Protein AF-A0A521SHN3-F1 (afdb_monomer_lite)

Radius of gyration: 13.23 Å; chains: 1; bounding box: 31×20×36 Å

Structure (mmCIF, N/CA/C/O backbone):
data_AF-A0A521SHN3-F1
#
_entry.id   AF-A0A521SHN3-F1
#
loop_
_atom_site.group_PDB
_atom_site.id
_atom_site.type_symbol
_atom_site.label_atom_id
_atom_site.label_alt_id
_atom_site.label_comp_id
_atom_site.label_asym_id
_atom_site.label_entity_id
_atom_site.label_seq_id
_atom_site.pdbx_PDB_ins_code
_atom_site.Cartn_x
_atom_site.Cartn_y
_atom_site.Cartn_z
_atom_site.occupancy
_atom_site.B_iso_or_equiv
_atom_site.auth_seq_id
_atom_site.auth_comp_id
_atom_site.auth_asym_id
_atom_site.auth_atom_id
_atom_site.pdbx_PDB_model_num
ATOM 1 N N . MET A 1 1 ? -15.428 4.166 7.696 1.00 87.31 1 MET A N 1
ATOM 2 C CA . MET A 1 1 ? -14.764 2.843 7.685 1.00 87.31 1 MET A CA 1
ATOM 3 C C . MET A 1 1 ? -14.413 2.333 9.085 1.00 87.31 1 MET A C 1
ATOM 5 O O . MET A 1 1 ? -13.669 1.365 9.194 1.00 87.31 1 MET A O 1
ATOM 9 N N . SER A 1 2 ? -14.987 2.904 10.149 1.00 93.06 2 SER A N 1
ATOM 10 C CA . SER A 1 2 ? -14.829 2.414 11.522 1.00 93.06 2 SER A CA 1
ATOM 11 C C . SER A 1 2 ? -15.112 0.916 11.655 1.00 93.06 2 SER A C 1
ATOM 13 O O . SER A 1 2 ? -16.097 0.423 11.109 1.00 93.06 2 SER A O 1
ATOM 15 N N . GLY A 1 3 ? -14.242 0.207 12.378 1.00 92.56 3 GLY A N 1
ATOM 16 C CA . GLY A 1 3 ? -14.359 -1.235 12.631 1.00 92.56 3 GLY A CA 1
ATOM 17 C C . GLY A 1 3 ? -13.769 -2.138 11.543 1.00 92.56 3 GLY A C 1
ATOM 18 O O . GLY A 1 3 ? -13.658 -3.341 11.763 1.00 92.56 3 GLY A O 1
ATOM 19 N N . LEU A 1 4 ? -13.344 -1.587 10.400 1.00 96.94 4 LEU A N 1
ATOM 20 C CA . LEU A 1 4 ? -12.669 -2.363 9.361 1.00 96.94 4 LEU A CA 1
ATOM 21 C C . LEU A 1 4 ? -11.161 -2.420 9.597 1.00 96.94 4 LEU A C 1
ATOM 23 O O . LEU A 1 4 ? -10.524 -1.413 9.912 1.00 96.94 4 LEU A O 1
ATOM 27 N N . THR A 1 5 ? -10.603 -3.605 9.373 1.00 96.88 5 THR A N 1
ATOM 28 C CA . THR A 1 5 ? -9.161 -3.841 9.309 1.00 96.88 5 THR A CA 1
ATOM 29 C C . THR A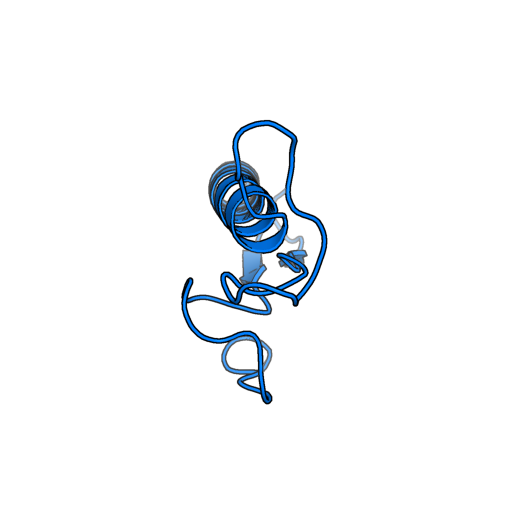 1 5 ? -8.777 -4.079 7.856 1.00 96.88 5 THR A C 1
ATOM 31 O O . THR A 1 5 ? -9.364 -4.937 7.201 1.00 96.88 5 THR A O 1
ATOM 34 N N . VAL A 1 6 ? -7.825 -3.303 7.339 1.00 95.19 6 VAL A N 1
ATOM 35 C CA . VAL A 1 6 ? -7.437 -3.317 5.924 1.00 95.19 6 VAL A CA 1
ATOM 36 C C . VAL A 1 6 ? -5.938 -3.564 5.802 1.00 95.19 6 VAL A C 1
ATOM 38 O O . VAL A 1 6 ? -5.135 -2.844 6.393 1.00 95.19 6 VAL A O 1
ATOM 41 N N . ALA A 1 7 ? -5.565 -4.556 5.000 1.00 95.56 7 ALA A N 1
ATOM 42 C CA . ALA A 1 7 ? -4.192 -4.758 4.562 1.00 95.56 7 ALA A CA 1
ATOM 43 C C . ALA A 1 7 ? -3.953 -4.012 3.242 1.00 95.56 7 ALA A C 1
ATOM 45 O O . ALA A 1 7 ? -4.736 -4.143 2.302 1.00 95.56 7 ALA A O 1
ATOM 46 N N . VAL A 1 8 ? -2.872 -3.240 3.169 1.00 95.12 8 VAL A N 1
ATOM 47 C CA . VAL A 1 8 ? -2.425 -2.543 1.960 1.00 95.12 8 VAL A CA 1
ATOM 48 C C . VAL A 1 8 ? -1.046 -3.067 1.582 1.00 95.12 8 VAL A C 1
ATOM 50 O O . VAL A 1 8 ? -0.090 -2.912 2.339 1.00 95.12 8 VAL A O 1
ATOM 53 N N . ASP A 1 9 ? -0.938 -3.663 0.400 1.00 94.25 9 ASP A N 1
ATOM 54 C CA . ASP A 1 9 ? 0.309 -4.235 -0.105 1.00 94.25 9 ASP A CA 1
ATOM 55 C C . ASP A 1 9 ? 0.922 -3.343 -1.199 1.00 94.25 9 ASP A C 1
ATOM 57 O O . ASP A 1 9 ? 0.450 -3.353 -2.339 1.00 94.25 9 ASP A O 1
ATOM 61 N N . PRO A 1 10 ? 1.933 -2.508 -0.887 1.00 93.12 10 PRO A N 1
ATOM 62 C CA . PRO A 1 10 ? 2.679 -1.786 -1.909 1.00 93.12 10 PRO A CA 1
ATOM 63 C C . PRO A 1 10 ? 3.642 -2.737 -2.627 1.00 93.12 10 PRO A C 1
ATOM 65 O O . PRO A 1 10 ? 4.815 -2.853 -2.248 1.00 93.12 10 PRO A O 1
ATOM 68 N N . GLY A 1 11 ? 3.132 -3.375 -3.681 1.00 91.50 11 GLY A N 1
ATOM 69 C CA . GLY A 1 11 ? 3.873 -4.331 -4.497 1.00 91.50 11 GLY A CA 1
ATOM 70 C C . GLY A 1 11 ? 5.179 -3.768 -5.062 1.00 91.50 11 GLY A C 1
ATOM 71 O O . GLY A 1 11 ? 5.275 -2.569 -5.352 1.00 91.50 11 GLY A O 1
ATOM 72 N N . HIS A 1 12 ? 6.150 -4.668 -5.237 1.00 91.62 12 HIS A N 1
ATOM 73 C CA . HIS A 1 12 ? 7.524 -4.411 -5.686 1.00 91.62 12 HIS A CA 1
ATOM 74 C C . HIS A 1 12 ? 8.358 -3.509 -4.757 1.00 91.62 12 HIS A C 1
ATOM 76 O O . HIS A 1 12 ? 7.847 -2.732 -3.942 1.00 91.62 12 HIS A O 1
ATOM 82 N N . SER A 1 13 ? 9.684 -3.618 -4.862 1.00 86.62 13 SER A N 1
ATOM 83 C CA . SER A 1 13 ? 10.648 -2.760 -4.167 1.00 86.62 13 SER A CA 1
ATOM 84 C C . SER A 1 13 ? 11.092 -1.563 -5.010 1.00 86.62 13 SER A C 1
ATOM 86 O O . SER A 1 13 ? 10.710 -1.374 -6.162 1.00 86.62 13 SER A O 1
ATOM 88 N N . ARG A 1 14 ? 11.954 -0.728 -4.422 1.00 84.94 14 ARG A N 1
ATOM 89 C CA . ARG A 1 14 ? 12.683 0.322 -5.144 1.00 84.94 14 ARG A CA 1
ATOM 90 C C . ARG A 1 14 ? 13.942 -0.208 -5.855 1.00 84.94 14 ARG A C 1
ATOM 92 O O . ARG A 1 14 ? 14.759 0.586 -6.314 1.00 84.94 14 ARG A O 1
ATOM 99 N N . GLN A 1 15 ? 14.147 -1.523 -5.900 1.00 86.12 15 GLN A N 1
ATOM 100 C CA . GLN A 1 15 ? 15.295 -2.129 -6.562 1.00 86.12 15 GLN A CA 1
ATOM 101 C C . GLN A 1 15 ? 15.092 -2.130 -8.080 1.00 86.12 15 GLN A C 1
ATOM 103 O O . GLN A 1 15 ? 14.037 -2.502 -8.587 1.00 86.12 15 GLN A O 1
ATOM 108 N N . ILE A 1 16 ? 16.123 -1.724 -8.823 1.00 85.25 16 ILE A N 1
ATOM 109 C CA . ILE A 1 16 ? 16.112 -1.814 -10.286 1.00 85.25 16 ILE A CA 1
ATOM 110 C C . ILE A 1 16 ? 16.015 -3.291 -10.686 1.00 85.25 16 ILE A C 1
ATOM 112 O O . ILE A 1 16 ? 16.789 -4.113 -10.198 1.00 85.25 16 ILE A O 1
ATOM 116 N N . GLY A 1 17 ? 15.084 -3.607 -11.585 1.00 86.31 17 GLY A N 1
ATOM 117 C CA . GLY A 1 17 ? 14.813 -4.975 -12.037 1.00 86.31 17 GLY A CA 1
ATOM 118 C C . GLY A 1 17 ? 13.760 -5.723 -11.213 1.00 86.31 17 GLY A C 1
ATOM 119 O O . GLY A 1 17 ? 13.384 -6.824 -11.602 1.00 86.31 17 GLY A O 1
ATOM 120 N N . ASP A 1 18 ? 13.254 -5.134 -10.125 1.00 84.69 18 ASP A N 1
ATOM 121 C CA . ASP A 1 18 ? 12.088 -5.633 -9.390 1.00 84.69 18 ASP A CA 1
ATOM 122 C C . ASP A 1 18 ? 10.846 -4.800 -9.744 1.00 84.69 18 ASP A C 1
ATOM 124 O O . ASP A 1 18 ? 10.608 -3.724 -9.193 1.00 84.69 18 ASP A O 1
ATOM 128 N N . GLY A 1 19 ? 10.077 -5.300 -10.713 1.00 89.31 19 GLY A N 1
ATOM 129 C CA . GLY A 1 19 ? 8.924 -4.613 -11.294 1.00 89.31 19 GLY A CA 1
ATOM 130 C C . GLY A 1 19 ? 9.271 -3.792 -12.538 1.00 89.31 19 GLY A C 1
ATOM 131 O O . GLY A 1 19 ? 10.323 -3.956 -13.163 1.00 89.31 19 GLY A O 1
ATOM 132 N N . THR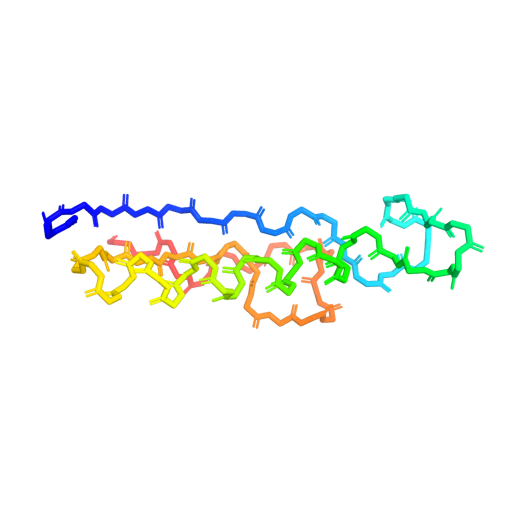 A 1 20 ? 8.352 -2.912 -12.923 1.00 94.38 20 THR A N 1
ATOM 133 C CA . THR A 1 20 ? 8.431 -2.125 -14.160 1.00 94.38 20 THR A CA 1
ATOM 134 C C . THR A 1 20 ? 9.104 -0.769 -13.936 1.00 94.38 20 THR A C 1
ATOM 136 O O . THR A 1 20 ? 8.929 -0.129 -12.899 1.00 94.38 20 THR A O 1
ATOM 139 N N . ALA A 1 21 ? 9.837 -0.279 -14.938 1.00 94.56 21 ALA A N 1
ATOM 140 C CA . ALA A 1 21 ? 10.289 1.109 -14.999 1.00 94.56 21 ALA A CA 1
ATOM 141 C C . ALA A 1 21 ? 9.506 1.867 -16.079 1.00 94.56 21 ALA A C 1
ATOM 143 O O . ALA A 1 21 ? 9.421 1.425 -17.225 1.00 94.56 21 ALA A O 1
ATOM 144 N N . GLY A 1 22 ? 8.930 3.013 -15.716 1.00 90.00 22 GLY A N 1
ATOM 145 C CA . GLY A 1 22 ? 8.254 3.892 -16.669 1.00 90.00 22 GLY A CA 1
ATOM 146 C C . GLY A 1 22 ? 9.236 4.619 -17.601 1.00 90.00 22 GLY A C 1
ATOM 147 O O . GLY A 1 22 ? 10.438 4.651 -17.329 1.00 90.00 22 GLY A O 1
ATOM 148 N N . PRO A 1 23 ? 8.748 5.293 -18.659 1.00 92.31 23 PRO A N 1
ATOM 149 C CA . PRO A 1 23 ? 9.605 5.969 -19.641 1.00 92.31 23 PRO A CA 1
ATOM 150 C C . PRO A 1 23 ? 10.496 7.075 -19.051 1.00 92.31 23 PRO A C 1
ATOM 152 O O . PRO A 1 23 ? 11.526 7.412 -19.622 1.00 92.31 23 PRO A O 1
ATOM 155 N N . GLN A 1 24 ? 10.111 7.638 -17.902 1.00 92.19 24 GLN A N 1
ATOM 156 C CA . GLN A 1 24 ? 10.879 8.648 -17.164 1.00 92.19 24 GLN A CA 1
ATOM 157 C C . GLN A 1 24 ? 11.786 8.042 -16.075 1.00 92.19 24 GLN A C 1
ATOM 159 O O . GLN A 1 24 ? 12.333 8.775 -15.256 1.00 92.19 24 GLN A O 1
ATOM 164 N N . GLY A 1 25 ? 11.916 6.712 -16.017 1.00 90.56 25 GLY A N 1
ATOM 165 C CA . GLY A 1 25 ? 12.723 6.009 -15.015 1.00 90.56 25 GLY A 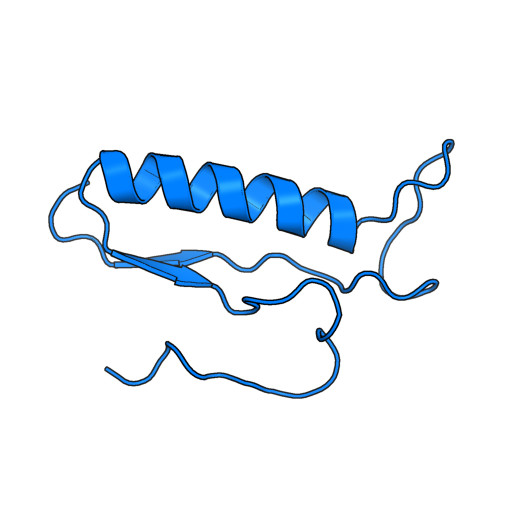CA 1
ATOM 166 C C . GLY A 1 25 ? 12.059 5.866 -13.642 1.00 90.56 25 GLY A C 1
ATOM 167 O O . GLY A 1 25 ? 12.718 5.473 -12.683 1.00 90.56 25 GLY A O 1
ATOM 168 N N . ILE A 1 26 ? 10.762 6.170 -13.521 1.00 91.75 26 ILE A N 1
ATOM 169 C CA . ILE A 1 26 ? 10.014 5.934 -12.280 1.00 91.75 26 ILE A CA 1
ATOM 170 C C . ILE A 1 26 ? 9.840 4.427 -12.098 1.00 91.75 26 ILE A C 1
ATOM 172 O O . ILE A 1 26 ? 9.270 3.761 -12.962 1.00 91.75 26 ILE A O 1
ATOM 176 N N . LEU A 1 27 ? 10.312 3.911 -10.966 1.00 94.38 27 LEU A N 1
ATOM 177 C CA . LEU A 1 27 ? 10.186 2.502 -10.608 1.00 94.38 27 LEU A CA 1
ATOM 178 C C . LEU A 1 27 ? 8.796 2.215 -10.033 1.00 94.38 27 LEU A C 1
ATOM 180 O O . LEU A 1 27 ? 8.298 2.957 -9.180 1.00 94.38 27 LEU A O 1
ATOM 184 N N . GLU A 1 28 ? 8.197 1.109 -10.461 1.00 94.75 28 GLU A N 1
ATOM 185 C CA . GLU A 1 28 ? 6.880 0.647 -10.028 1.00 94.75 28 GLU A CA 1
ATOM 186 C C . GLU A 1 28 ? 6.760 0.572 -8.501 1.00 94.75 28 GLU A C 1
ATOM 188 O O . GLU A 1 28 ? 5.847 1.168 -7.930 1.00 94.75 28 GLU A O 1
ATOM 193 N N . GLY A 1 29 ? 7.714 -0.062 -7.813 1.00 93.19 29 GLY A N 1
ATOM 194 C CA . GLY A 1 29 ? 7.654 -0.185 -6.355 1.00 93.19 29 GLY A CA 1
ATOM 195 C C . GLY A 1 29 ? 7.796 1.146 -5.605 1.00 93.19 29 GLY A C 1
ATOM 196 O O . GLY A 1 29 ? 7.312 1.270 -4.474 1.00 93.19 29 GLY A O 1
ATOM 197 N N . GLU A 1 30 ? 8.389 2.178 -6.223 1.00 92.94 30 GLU A N 1
ATOM 198 C CA . GLU A 1 30 ? 8.374 3.543 -5.681 1.00 92.94 30 GLU A CA 1
ATOM 199 C C . GLU A 1 30 ? 6.995 4.190 -5.844 1.00 92.94 30 GLU A C 1
ATOM 201 O O . GLU A 1 30 ? 6.484 4.800 -4.897 1.00 92.94 30 GLU A O 1
ATOM 206 N N . ALA A 1 31 ? 6.384 4.051 -7.022 1.00 94.25 31 ALA A N 1
ATOM 207 C CA . ALA A 1 31 ? 5.045 4.565 -7.289 1.00 94.25 31 ALA A CA 1
ATOM 208 C C . ALA A 1 31 ? 4.004 3.903 -6.371 1.00 94.25 31 ALA A C 1
ATOM 210 O O . ALA A 1 31 ? 3.256 4.603 -5.682 1.00 94.25 31 ALA A O 1
ATOM 211 N N . ASN A 1 32 ? 4.023 2.571 -6.278 1.00 95.44 32 ASN A N 1
ATOM 212 C CA . ASN A 1 32 ? 3.129 1.784 -5.431 1.00 95.44 32 ASN A CA 1
ATOM 213 C C . ASN A 1 32 ? 3.268 2.160 -3.955 1.00 95.44 32 ASN A C 1
ATOM 215 O O . ASN A 1 32 ? 2.262 2.382 -3.281 1.00 95.44 32 ASN A O 1
ATOM 219 N N . PHE A 1 33 ? 4.499 2.323 -3.455 1.00 94.06 33 PHE A N 1
ATOM 220 C CA . PHE A 1 33 ? 4.721 2.734 -2.067 1.00 94.06 33 PHE A CA 1
ATOM 221 C C . PHE A 1 33 ? 4.114 4.104 -1.764 1.00 94.06 33 PHE A C 1
ATOM 223 O O . PHE A 1 33 ? 3.412 4.273 -0.767 1.00 94.06 33 PHE A O 1
ATOM 230 N N . LYS A 1 34 ? 4.343 5.089 -2.643 1.00 94.25 34 LYS A N 1
ATOM 231 C CA . LYS A 1 34 ? 3.791 6.439 -2.470 1.00 94.25 34 LYS A CA 1
ATOM 232 C C . LYS A 1 34 ? 2.264 6.427 -2.500 1.00 9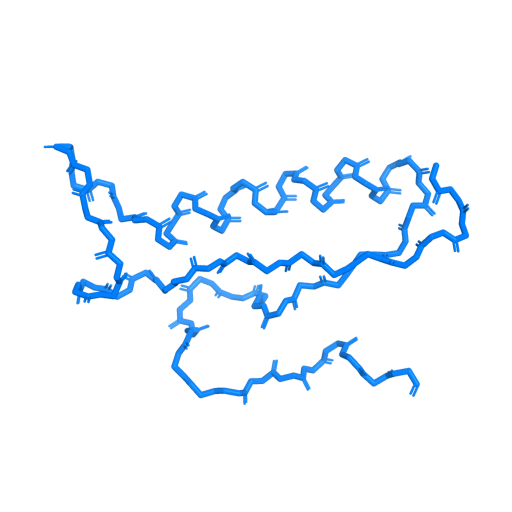4.25 34 LYS A C 1
ATOM 234 O O . LYS A 1 34 ? 1.646 7.110 -1.685 1.00 94.25 34 LYS A O 1
ATOM 239 N N . MET A 1 35 ? 1.656 5.648 -3.395 1.00 96.75 35 MET A N 1
ATOM 240 C CA . MET A 1 35 ? 0.199 5.493 -3.444 1.00 96.75 35 MET A CA 1
ATOM 241 C C . MET A 1 35 ? -0.342 4.823 -2.177 1.00 96.75 35 MET A C 1
ATOM 243 O O . MET A 1 35 ? -1.303 5.323 -1.592 1.00 96.75 35 MET A O 1
ATOM 247 N N . ALA A 1 36 ? 0.304 3.757 -1.704 1.00 96.25 36 ALA A N 1
ATOM 248 C CA . ALA A 1 36 ? -0.104 3.035 -0.505 1.00 96.25 36 ALA A CA 1
ATOM 249 C C . ALA A 1 36 ? -0.066 3.907 0.758 1.00 96.25 36 ALA A C 1
ATOM 251 O O . ALA A 1 36 ? -1.006 3.861 1.546 1.00 96.25 36 ALA A O 1
ATOM 252 N N . LEU A 1 37 ? 0.951 4.764 0.922 1.00 95.56 37 LEU A N 1
ATOM 253 C CA . LEU A 1 37 ? 1.008 5.718 2.039 1.00 95.56 37 LEU A CA 1
ATOM 254 C C . LEU A 1 37 ? -0.187 6.680 2.035 1.00 95.56 37 LEU A C 1
ATOM 256 O O . LEU A 1 37 ? -0.798 6.929 3.074 1.00 95.56 37 LEU A O 1
ATOM 260 N N . ARG A 1 38 ? -0.557 7.199 0.857 1.00 97.81 38 ARG A N 1
ATOM 261 C CA . ARG A 1 38 ? -1.716 8.095 0.716 1.00 97.81 38 ARG A CA 1
ATOM 262 C C . ARG A 1 38 ? -3.035 7.367 0.935 1.00 97.81 38 ARG A C 1
ATOM 264 O O . ARG A 1 38 ? -3.963 7.948 1.496 1.00 97.81 38 ARG A O 1
ATOM 271 N N . LEU A 1 39 ? -3.127 6.113 0.497 1.00 97.12 39 LEU A N 1
ATOM 272 C CA . LEU A 1 39 ? -4.291 5.271 0.736 1.00 97.12 39 LEU A CA 1
ATOM 273 C C . LEU A 1 39 ? -4.454 4.989 2.232 1.00 97.12 39 LEU A C 1
ATOM 275 O O . LEU A 1 39 ? -5.534 5.233 2.765 1.00 97.12 39 LEU A O 1
ATOM 279 N N . LYS A 1 40 ? -3.381 4.565 2.914 1.00 96.19 40 LYS A N 1
ATOM 280 C CA . LYS A 1 40 ? -3.356 4.350 4.365 1.00 96.19 40 LYS A CA 1
ATOM 281 C C . LYS A 1 40 ? -3.864 5.578 5.112 1.00 96.19 40 LYS A C 1
ATOM 283 O O . LYS A 1 40 ? -4.849 5.473 5.835 1.00 96.19 40 LYS A O 1
ATOM 288 N N . GLU A 1 41 ? -3.281 6.746 4.843 1.00 97.25 41 GLU A N 1
ATOM 289 C CA . GLU A 1 41 ? -3.674 8.004 5.487 1.00 97.25 41 GLU A CA 1
ATOM 290 C C . GLU A 1 41 ? -5.177 8.299 5.317 1.00 97.25 41 GLU A C 1
ATOM 292 O O . GLU A 1 41 ? -5.860 8.706 6.257 1.00 97.25 41 GLU A O 1
ATOM 297 N N . LYS A 1 42 ? -5.721 8.087 4.112 1.00 98.25 42 LYS A N 1
ATOM 298 C CA . LYS A 1 42 ? -7.145 8.315 3.826 1.00 98.25 42 LYS A CA 1
ATOM 299 C C . LYS A 1 42 ? -8.048 7.309 4.540 1.00 98.25 42 LYS A C 1
ATOM 301 O O . LYS A 1 42 ? -9.074 7.707 5.083 1.00 98.25 42 LYS A O 1
ATOM 306 N N . LEU A 1 43 ? -7.685 6.031 4.538 1.00 97.44 43 LEU A N 1
ATOM 307 C CA . LEU A 1 43 ? -8.459 4.965 5.175 1.00 97.44 43 LEU A CA 1
ATOM 308 C C . LEU A 1 43 ? -8.484 5.122 6.703 1.00 97.44 43 LEU A C 1
ATOM 310 O O . LEU A 1 43 ? -9.549 5.004 7.311 1.00 97.44 43 LEU A O 1
ATOM 314 N N . GLU A 1 44 ? -7.347 5.464 7.313 1.00 96.56 44 GLU A N 1
ATOM 315 C CA . GLU A 1 44 ? -7.243 5.735 8.752 1.00 96.56 44 GLU A CA 1
ATOM 316 C C . GLU A 1 44 ? -8.067 6.963 9.157 1.00 96.56 44 GLU A C 1
ATOM 318 O O . GLU A 1 44 ? -8.809 6.905 10.136 1.00 96.56 44 GLU A O 1
ATOM 323 N N . LYS A 1 45 ? -8.055 8.042 8.356 1.00 98.00 45 LYS A N 1
ATOM 324 C CA . LYS A 1 45 ? -8.940 9.208 8.569 1.00 98.00 45 LYS A CA 1
ATOM 325 C C . LYS A 1 45 ? -10.428 8.854 8.518 1.00 98.00 45 LYS A C 1
ATOM 327 O O . LYS A 1 45 ? -11.236 9.526 9.150 1.00 98.00 45 LYS A O 1
ATOM 332 N N . LEU A 1 46 ? -10.799 7.804 7.785 1.00 98.06 46 LEU A N 1
ATOM 333 C CA . LEU A 1 46 ? -12.165 7.276 7.744 1.00 98.06 46 LEU A CA 1
ATOM 334 C C . LEU A 1 46 ? -12.452 6.267 8.873 1.00 98.06 46 LEU A C 1
ATOM 336 O O . LEU A 1 46 ? -13.545 5.697 8.904 1.00 98.06 46 LEU A O 1
ATOM 340 N N . GLY A 1 47 ? -11.508 6.022 9.783 1.00 97.44 47 GLY A N 1
ATOM 341 C CA . GLY A 1 47 ? -11.661 5.155 10.954 1.00 97.44 47 GLY A CA 1
ATOM 342 C C . GLY A 1 47 ? -11.260 3.692 10.745 1.00 97.44 47 GLY A C 1
ATOM 343 O O . GLY A 1 47 ? -11.518 2.873 11.625 1.00 97.44 47 GLY A O 1
ATOM 344 N N . ALA A 1 48 ? -10.665 3.334 9.603 1.00 97.69 48 ALA A N 1
ATOM 345 C CA . ALA A 1 48 ? -10.127 1.987 9.413 1.00 97.69 48 ALA A CA 1
ATOM 346 C C . A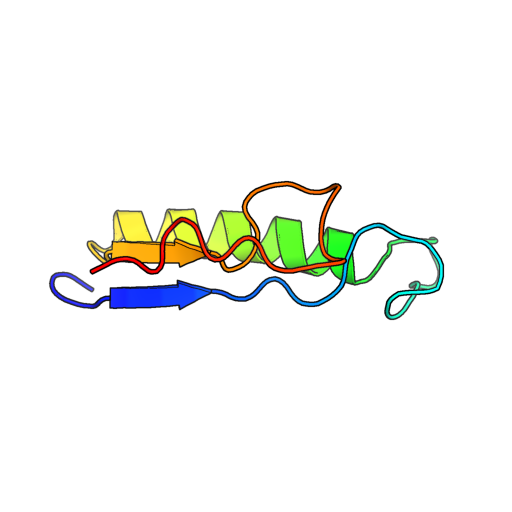LA A 1 48 ? -8.823 1.796 10.203 1.00 97.69 48 ALA A C 1
ATOM 348 O O . ALA A 1 48 ? -8.060 2.740 10.401 1.00 97.69 48 ALA A O 1
ATOM 349 N N . ARG A 1 49 ? -8.526 0.553 10.587 1.00 96.94 49 ARG A N 1
ATOM 350 C CA . ARG A 1 49 ? -7.191 0.141 11.034 1.00 96.94 49 ARG A CA 1
ATOM 351 C C . ARG A 1 49 ? -6.428 -0.399 9.830 1.00 96.94 49 ARG A C 1
ATOM 353 O O . ARG A 1 49 ? -6.896 -1.351 9.208 1.00 96.94 49 ARG A O 1
ATOM 360 N N . VAL A 1 50 ? -5.294 0.205 9.480 1.00 95.25 50 VAL A N 1
ATOM 361 C CA . VAL A 1 50 ? -4.582 -0.122 8.236 1.00 95.25 50 VAL A CA 1
ATOM 362 C C . VAL A 1 50 ? -3.179 -0.639 8.506 1.00 95.25 50 VAL A C 1
ATOM 364 O O . VAL A 1 50 ? -2.362 0.031 9.137 1.00 95.25 50 VAL A O 1
ATOM 367 N N . PHE A 1 51 ? -2.882 -1.800 7.935 1.00 93.69 51 PHE A N 1
ATOM 368 C CA . PHE A 1 51 ? -1.578 -2.444 8.002 1.00 93.69 51 PHE A CA 1
ATOM 369 C C . PHE A 1 51 ? -0.937 -2.483 6.625 1.00 93.69 51 PHE A C 1
ATOM 371 O O . PHE A 1 51 ? -1.620 -2.718 5.629 1.00 93.69 51 PHE A O 1
ATOM 378 N N . MET A 1 52 ? 0.371 -2.240 6.562 1.00 92.50 52 MET A N 1
ATOM 379 C CA . MET A 1 52 ? 1.128 -2.332 5.318 1.00 92.50 52 MET A CA 1
ATOM 380 C C . MET A 1 52 ? 2.086 -3.516 5.386 1.00 92.50 52 MET A C 1
ATOM 382 O O . MET A 1 52 ? 2.786 -3.682 6.378 1.00 92.50 52 MET A O 1
ATOM 386 N N . THR A 1 53 ? 2.154 -4.317 4.323 1.00 88.31 53 THR A N 1
ATOM 387 C CA . THR A 1 53 ? 3.112 -5.442 4.200 1.00 88.31 53 THR A CA 1
ATOM 388 C C . THR A 1 53 ? 4.56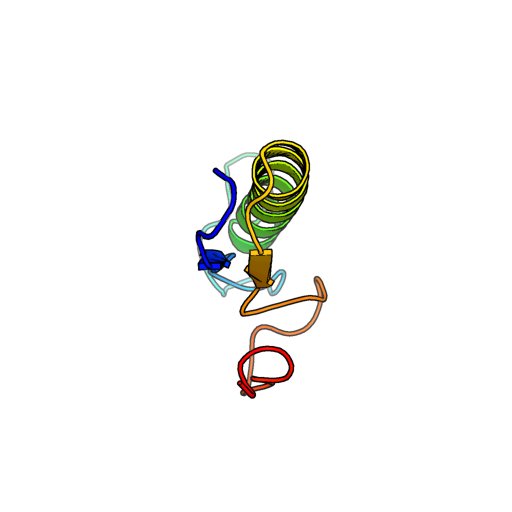7 -4.965 4.128 1.00 88.31 53 THR A C 1
ATOM 390 O O . THR A 1 53 ? 5.494 -5.728 4.385 1.00 88.31 53 THR A O 1
ATOM 393 N N . ARG A 1 54 ? 4.768 -3.683 3.797 1.00 86.12 54 ARG A N 1
ATOM 394 C CA . ARG A 1 54 ? 6.057 -2.998 3.754 1.00 86.12 54 ARG A CA 1
ATOM 395 C C . ARG A 1 54 ? 5.914 -1.586 4.308 1.00 86.12 54 ARG A C 1
ATOM 397 O O . ARG A 1 54 ? 5.142 -0.788 3.785 1.00 86.12 54 ARG A O 1
ATOM 404 N N . ALA A 1 55 ? 6.708 -1.264 5.326 1.00 74.00 55 ALA A N 1
ATOM 405 C CA . ALA A 1 55 ? 6.718 0.048 5.982 1.00 74.00 55 ALA A CA 1
ATOM 406 C C . ALA A 1 55 ? 7.911 0.936 5.575 1.00 74.00 55 ALA A C 1
ATOM 408 O O . ALA A 1 55 ? 7.947 2.118 5.909 1.00 74.00 55 ALA A O 1
ATOM 409 N N . CYS A 1 56 ? 8.885 0.390 4.835 1.00 69.44 56 CYS A N 1
ATOM 410 C CA . CYS A 1 56 ? 10.102 1.095 4.431 1.00 69.44 56 CYS A CA 1
ATOM 411 C C . CYS A 1 56 ? 10.333 1.000 2.907 1.00 69.44 56 CYS A C 1
ATOM 413 O O . CYS A 1 56 ? 10.099 -0.057 2.314 1.00 69.44 56 CYS A O 1
ATOM 415 N N . PRO A 1 57 ? 10.832 2.062 2.241 1.00 61.00 57 PRO A N 1
ATOM 416 C CA . PRO A 1 57 ? 11.130 2.038 0.806 1.00 61.00 57 PRO A CA 1
ATOM 417 C C . PRO A 1 57 ? 12.182 1.006 0.370 1.00 61.00 57 PRO A C 1
ATOM 419 O O . PRO A 1 57 ? 12.190 0.625 -0.796 1.00 61.00 57 PRO A O 1
ATOM 422 N N . ALA A 1 58 ? 13.086 0.601 1.270 1.00 55.97 58 ALA A N 1
ATOM 423 C CA . ALA A 1 58 ? 14.312 -0.122 0.920 1.00 55.97 58 ALA A CA 1
ATOM 424 C C . ALA A 1 58 ? 14.205 -1.659 0.947 1.00 55.97 58 ALA A C 1
ATOM 426 O O . ALA A 1 58 ? 15.056 -2.327 0.372 1.00 55.97 58 ALA A O 1
ATOM 427 N N . LEU A 1 59 ? 13.187 -2.232 1.595 1.00 53.62 59 LEU A N 1
ATOM 428 C CA . LEU A 1 59 ? 13.067 -3.681 1.793 1.00 53.62 59 LEU A CA 1
ATOM 429 C C . LEU A 1 59 ? 11.778 -4.192 1.148 1.00 53.62 59 LEU A C 1
ATOM 431 O O . LEU A 1 59 ? 10.706 -3.984 1.705 1.00 53.62 59 LEU A O 1
ATOM 435 N N . ALA A 1 60 ? 11.870 -4.863 -0.005 1.00 49.91 60 ALA A N 1
ATOM 436 C CA . ALA A 1 60 ? 10.837 -5.827 -0.423 1.00 49.91 60 ALA A CA 1
ATOM 437 C C . ALA A 1 60 ? 11.387 -7.246 -0.648 1.00 49.91 60 ALA A C 1
ATOM 439 O O . ALA A 1 60 ? 10.637 -8.151 -0.997 1.00 49.91 60 ALA A O 1
ATOM 440 N N . ALA A 1 61 ? 12.675 -7.471 -0.374 1.00 45.19 61 ALA A N 1
ATOM 441 C CA . ALA A 1 61 ? 13.260 -8.801 -0.363 1.00 45.19 61 ALA A CA 1
ATOM 442 C C . ALA A 1 61 ? 13.310 -9.317 1.085 1.00 45.19 61 ALA A C 1
ATOM 444 O O . ALA A 1 61 ? 13.969 -8.719 1.930 1.00 45.19 61 ALA A O 1
ATOM 445 N N . MET A 1 62 ? 12.615 -10.429 1.333 1.00 40.31 62 MET A N 1
ATOM 446 C CA . MET A 1 62 ? 12.530 -11.186 2.592 1.00 40.31 62 MET A CA 1
ATOM 447 C C . MET A 1 62 ? 11.716 -10.545 3.728 1.00 40.31 62 MET A C 1
ATOM 449 O O . MET A 1 62 ? 12.173 -9.679 4.463 1.00 40.31 62 MET A O 1
ATOM 453 N N . GLY A 1 63 ? 10.498 -11.078 3.875 1.00 47.84 63 GLY A N 1
ATOM 454 C CA . GLY A 1 63 ? 9.705 -11.196 5.100 1.00 47.84 63 GLY A CA 1
ATOM 455 C C . GLY A 1 63 ? 10.088 -10.317 6.289 1.00 47.84 63 GLY A C 1
ATOM 456 O O . GLY A 1 63 ? 10.892 -10.710 7.126 1.00 47.84 63 GLY A O 1
ATOM 457 N N . ILE A 1 64 ? 9.367 -9.213 6.446 1.00 44.72 64 ILE A N 1
ATOM 458 C CA . ILE A 1 64 ? 9.089 -8.642 7.765 1.00 44.72 64 ILE A CA 1
ATOM 459 C C . ILE A 1 64 ? 7.591 -8.362 7.836 1.00 44.72 64 ILE A C 1
ATOM 461 O O . ILE A 1 64 ? 7.109 -7.247 7.674 1.00 44.72 64 ILE A O 1
ATOM 465 N N . TYR A 1 65 ? 6.857 -9.452 8.059 1.00 47.72 65 TYR A N 1
ATOM 466 C CA . TYR A 1 65 ? 5.525 -9.446 8.649 1.00 47.72 65 TYR A CA 1
ATOM 467 C C . TYR A 1 65 ? 5.652 -8.934 10.091 1.00 47.72 65 TYR A C 1
ATOM 469 O O . TYR A 1 65 ? 5.801 -9.740 11.003 1.00 47.72 65 TYR A O 1
ATOM 477 N N . LEU A 1 66 ? 5.675 -7.619 10.323 1.00 45.88 66 LEU A N 1
ATOM 478 C CA . LEU A 1 66 ? 5.753 -7.094 11.698 1.00 45.88 66 LEU A CA 1
ATOM 479 C C . LEU A 1 66 ? 4.600 -6.195 12.141 1.00 45.88 66 LEU A C 1
ATOM 481 O O . LEU A 1 66 ? 4.607 -5.783 13.293 1.00 45.88 66 LEU A O 1
ATOM 485 N N . ASP A 1 67 ? 3.546 -6.053 11.333 1.00 46.50 67 ASP A N 1
ATOM 486 C CA . ASP A 1 67 ? 2.271 -5.515 11.834 1.00 46.50 67 ASP A CA 1
ATOM 487 C C . ASP A 1 67 ? 1.084 -6.501 11.710 1.00 46.50 67 ASP A C 1
ATOM 489 O O . ASP A 1 67 ? -0.052 -6.146 12.008 1.00 46.50 67 ASP A O 1
ATOM 493 N N . PHE A 1 68 ? 1.321 -7.752 11.286 1.00 46.81 68 PHE A N 1
ATOM 494 C CA . PHE A 1 68 ? 0.281 -8.792 11.143 1.00 46.81 68 PHE A CA 1
ATOM 495 C C . PHE A 1 68 ? 0.079 -9.672 12.388 1.00 46.81 68 PHE A C 1
ATOM 497 O O . PHE A 1 68 ? -0.629 -10.676 12.322 1.00 46.81 68 PHE A O 1
ATOM 504 N N . LEU A 1 69 ? 0.690 -9.322 13.521 1.00 43.00 69 LEU A N 1
ATOM 505 C CA . LEU A 1 69 ? 0.437 -10.005 14.789 1.00 43.00 69 LEU A CA 1
ATOM 506 C C . LEU A 1 69 ? -0.791 -9.367 15.453 1.00 43.00 69 LEU A C 1
ATOM 508 O O . LEU A 1 69 ? -0.676 -8.377 16.174 1.00 43.00 69 LEU A O 1
ATOM 512 N N . PHE A 1 70 ? -1.963 -9.917 15.130 1.00 46.16 70 PHE A N 1
ATOM 513 C CA . PHE A 1 70 ? -3.170 -9.812 15.954 1.00 46.16 70 PHE A CA 1
ATOM 514 C C . PHE A 1 70 ? -3.118 -10.837 17.083 1.00 46.16 70 PHE A C 1
ATOM 516 O O . PHE A 1 70 ? -2.621 -11.957 16.825 1.00 46.16 70 PHE A O 1
#

Foldseek 3Di:
DAPAEEEQELAWAPDPPTQDADPVRDGSSNVSVVVSVVVCVVCVVVRYHYDYQDDDRHDPDDDDPPPPPD

Secondary structure (DSSP, 8-state):
-TT-EEEE---S-SSTTSS-B-TT--BHHHHHHHHHHHHHHHHHHTT-EEEES--STT--SS----S---

pLDDT: mean 83.67, std 18.56, range [40.31, 98.25]

Sequence (70 aa):
MSGLTVAVDPGHSRQIGDGTAGPQGILEGEANFKMALRLKEKLEKLGARVFMTRACPALAAMGIYLDFLF